Protein AF-F8WH02-F1 (afdb_monomer_lite)

InterPro domains:
  IPR000426 Proteasome alpha-subunit, N-terminal d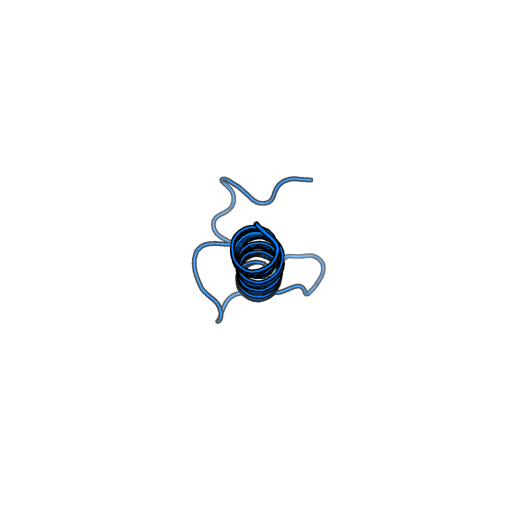omain [PF10584] (8-30)
  IPR000426 Proteasome alpha-subunit, N-terminal domain [PS00388] (8-30)
  IPR000426 Proteasome alpha-subunit, N-terminal domain [SM00948] (8-30)
  IPR029055 Nucleophile aminohydrolases, N-terminal [G3DSA:3.60.20.10] (1-37)
  IPR029055 Nucleophile aminohydrola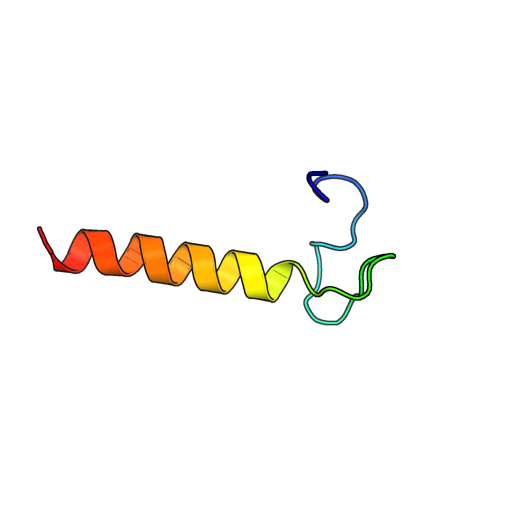ses, N-terminal [SSF56235] (3-36)

Sequence (40 aa):
MSSIGTGYDLSASTFSPDGRVFQVEYAMKAVENSSYWDQM

Organism: Mus musculus (NCBI:txid10090)

Secondary structure (DSSP, 8-state):
---TTTSTTS-TT---TTS--HHHHHHHHHHHHHHHHTT-

Radius of gyration: 12.56 Å; chains: 1; bounding box: 26×20×34 Å

Foldseek 3Di:
DPCPPVCQQVDQVHADPVGDRVVVVVVVVVVVVVVVVVVD

pLDDT: mean 84.63, std 13.6, range [49.31, 95.94]

Structure (mmCIF, N/CA/C/O backbone):
data_AF-F8WH02-F1
#
_entry.id   AF-F8WH02-F1
#
loop_
_atom_site.group_PDB
_atom_site.id
_atom_site.type_symbol
_atom_site.label_atom_id
_atom_site.label_alt_id
_atom_site.label_comp_id
_atom_site.label_asym_id
_atom_site.label_entity_id
_atom_site.label_seq_id
_atom_site.pdbx_PDB_ins_code
_atom_site.Cartn_x
_atom_site.Cartn_y
_atom_site.Cartn_z
_atom_site.occupancy
_atom_site.B_iso_or_equiv
_atom_site.auth_seq_id
_atom_site.auth_comp_id
_atom_site.auth_asym_id
_atom_site.auth_atom_id
_atom_site.pdbx_PDB_model_num
ATOM 1 N N . MET A 1 1 ? -0.652 12.939 2.544 1.00 51.97 1 MET A N 1
ATOM 2 C CA . MET A 1 1 ? -0.509 12.189 3.808 1.00 51.97 1 MET A CA 1
ATOM 3 C C . MET A 1 1 ? 0.289 10.942 3.497 1.00 51.97 1 MET A C 1
ATOM 5 O O . MET A 1 1 ? -0.264 10.007 2.938 1.00 51.97 1 MET A O 1
ATOM 9 N N . SER A 1 2 ? 1.601 10.977 3.724 1.00 49.31 2 SER A N 1
ATOM 10 C CA . SER A 1 2 ? 2.404 9.760 3.621 1.00 49.31 2 SER A CA 1
ATOM 11 C C . SER A 1 2 ? 2.064 8.889 4.828 1.00 49.31 2 SER A C 1
ATOM 13 O O . SER A 1 2 ? 2.147 9.369 5.956 1.00 49.31 2 SER A O 1
ATOM 15 N N . SER A 1 3 ? 1.628 7.653 4.585 1.00 57.38 3 SER A N 1
ATOM 16 C CA . SER A 1 3 ? 1.369 6.642 5.621 1.00 57.38 3 SER A CA 1
ATOM 17 C C . SER A 1 3 ? 2.654 6.107 6.264 1.00 57.38 3 SER A C 1
ATOM 19 O O . SER A 1 3 ? 2.589 5.291 7.184 1.00 57.38 3 SER A O 1
ATOM 21 N N . ILE A 1 4 ? 3.820 6.550 5.792 1.00 60.41 4 ILE A N 1
ATOM 22 C CA . ILE A 1 4 ? 5.108 6.118 6.318 1.00 60.41 4 ILE A CA 1
ATOM 23 C C . ILE A 1 4 ? 5.196 6.541 7.789 1.00 60.41 4 ILE A C 1
ATOM 25 O O . ILE A 1 4 ? 5.218 7.729 8.108 1.00 60.41 4 ILE A O 1
ATOM 29 N N . GLY A 1 5 ? 5.222 5.553 8.683 1.00 70.12 5 GLY A N 1
ATOM 30 C CA . GLY A 1 5 ? 5.366 5.746 10.130 1.00 70.12 5 GLY A CA 1
ATOM 31 C C . GLY A 1 5 ? 4.118 5.464 10.973 1.00 70.12 5 GLY A C 1
ATOM 32 O O . GLY A 1 5 ? 4.223 5.466 12.195 1.00 70.12 5 GLY A O 1
ATOM 33 N N . THR A 1 6 ? 2.960 5.174 10.370 1.00 80.25 6 THR A N 1
ATOM 34 C CA . THR A 1 6 ? 1.744 4.758 11.109 1.00 80.25 6 THR A CA 1
ATOM 35 C C . THR A 1 6 ? 1.552 3.239 11.154 1.00 80.25 6 THR A C 1
ATOM 37 O O . THR A 1 6 ? 0.734 2.747 11.926 1.00 80.25 6 THR A O 1
ATOM 40 N N . GLY A 1 7 ? 2.313 2.489 10.349 1.00 86.50 7 GLY A N 1
ATOM 41 C CA . GLY A 1 7 ? 2.299 1.024 10.309 1.00 86.50 7 GLY A CA 1
ATOM 42 C C . GLY A 1 7 ? 1.282 0.407 9.341 1.00 86.50 7 GLY A C 1
ATOM 43 O O . GLY A 1 7 ? 1.353 -0.794 9.085 1.00 86.50 7 GLY A O 1
ATOM 44 N N . TYR A 1 8 ? 0.372 1.198 8.757 1.00 91.31 8 TYR A N 1
ATOM 45 C CA . TYR A 1 8 ? -0.627 0.700 7.795 1.00 91.31 8 TYR A CA 1
ATOM 46 C C . TYR A 1 8 ? -0.023 0.243 6.463 1.00 91.31 8 TYR A C 1
ATOM 48 O O . TYR A 1 8 ? -0.673 -0.463 5.699 1.00 91.31 8 TYR A O 1
ATOM 56 N N . ASP A 1 9 ? 1.218 0.623 6.183 1.00 90.75 9 ASP A N 1
ATOM 57 C CA . ASP A 1 9 ? 1.931 0.273 4.964 1.00 90.75 9 ASP A CA 1
ATOM 58 C C . ASP A 1 9 ? 2.887 -0.917 5.138 1.00 90.75 9 ASP A C 1
ATOM 60 O O . ASP A 1 9 ? 3.597 -1.262 4.200 1.00 90.75 9 ASP A O 1
ATOM 64 N N . LEU A 1 10 ? 2.894 -1.587 6.298 1.00 91.69 10 LEU A N 1
ATOM 65 C CA . LEU A 1 10 ? 3.803 -2.708 6.584 1.00 91.69 10 LEU A CA 1
ATOM 66 C C . LEU A 1 10 ? 3.274 -4.083 6.144 1.00 91.69 10 LEU A C 1
ATOM 68 O O . LEU A 1 10 ? 4.051 -5.028 6.040 1.00 91.69 10 LEU A O 1
ATOM 72 N N . SER A 1 11 ? 1.969 -4.221 5.895 1.00 92.50 11 SER A N 1
ATOM 73 C CA . SER A 1 11 ? 1.353 -5.476 5.443 1.00 92.50 11 SER A CA 1
ATOM 74 C C . SER A 1 11 ? 0.250 -5.217 4.422 1.00 92.50 11 SER A C 1
ATOM 76 O O . SER A 1 11 ? -0.497 -4.248 4.535 1.00 92.50 11 SER A O 1
ATOM 78 N N . ALA A 1 12 ? 0.099 -6.126 3.454 1.00 94.38 12 ALA A N 1
ATOM 79 C CA . ALA A 1 12 ? -1.008 -6.113 2.496 1.00 94.38 12 ALA A CA 1
ATOM 80 C C . ALA A 1 12 ? -2.356 -6.526 3.121 1.00 94.38 12 ALA A C 1
ATOM 82 O O . ALA A 1 12 ? -3.402 -6.333 2.510 1.00 94.38 12 ALA A O 1
ATOM 83 N N . SER A 1 13 ? -2.345 -7.083 4.336 1.00 95.94 13 SER A N 1
ATOM 84 C CA . SER A 1 13 ? -3.551 -7.468 5.081 1.00 95.94 13 SER A CA 1
ATOM 85 C C . SER A 1 13 ? -4.103 -6.354 5.978 1.00 95.94 13 SER A C 1
ATOM 87 O O . SER A 1 13 ? -4.987 -6.614 6.792 1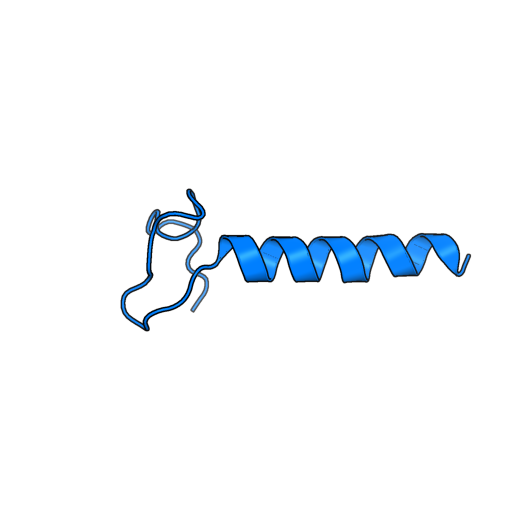.00 95.94 13 SER A O 1
ATOM 89 N N . THR A 1 14 ? -3.558 -5.140 5.882 1.00 93.44 14 THR A N 1
ATOM 90 C CA . THR A 1 14 ? -3.899 -4.017 6.758 1.00 93.44 14 THR A CA 1
ATOM 91 C C . THR A 1 14 ? -4.551 -2.898 5.952 1.00 93.44 14 THR A C 1
ATOM 93 O O . THR A 1 14 ? -3.973 -2.404 4.987 1.00 93.44 14 THR A O 1
ATOM 96 N N . PHE A 1 15 ? -5.745 -2.479 6.378 1.00 94.12 15 PHE A N 1
ATOM 97 C CA . PHE A 1 15 ? -6.418 -1.298 5.839 1.00 94.12 15 PHE A CA 1
ATOM 98 C C . PHE A 1 15 ? -6.005 -0.036 6.596 1.00 94.12 15 PHE A C 1
ATOM 100 O O . PHE A 1 15 ? -5.846 -0.050 7.819 1.00 94.12 15 PHE A O 1
ATOM 107 N N . SER A 1 16 ? -5.881 1.068 5.869 1.00 92.12 16 SER A N 1
ATOM 108 C CA . SER A 1 16 ? -5.748 2.410 6.428 1.00 92.12 16 SER A CA 1
ATOM 109 C C . SER A 1 16 ? -7.096 2.966 6.927 1.00 92.12 16 SER A C 1
ATOM 111 O O . SER A 1 16 ? -8.154 2.431 6.583 1.00 92.12 16 SER A O 1
ATOM 113 N N . PRO A 1 17 ? -7.104 4.077 7.690 1.00 92.50 17 PRO A N 1
ATOM 114 C CA . PRO A 1 17 ? -8.343 4.731 8.126 1.00 92.50 17 PRO A CA 1
ATOM 115 C C . PRO A 1 17 ? -9.246 5.215 6.980 1.00 92.50 17 PRO A C 1
ATOM 117 O O . PRO A 1 17 ? -10.452 5.344 7.168 1.00 92.50 1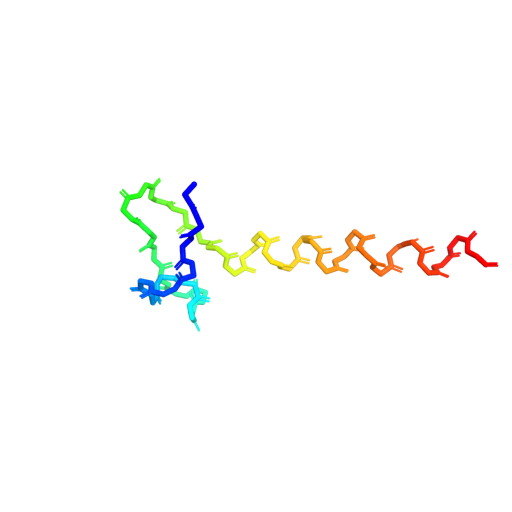7 PRO A O 1
ATOM 120 N N . ASP A 1 18 ? -8.678 5.472 5.797 1.00 92.19 18 ASP A N 1
ATOM 121 C CA . ASP A 1 18 ? -9.396 5.812 4.563 1.00 92.19 18 ASP A CA 1
ATOM 122 C C . ASP A 1 18 ? -9.718 4.587 3.679 1.00 92.19 18 ASP A C 1
ATOM 124 O O . ASP A 1 18 ? -10.188 4.746 2.555 1.00 92.19 18 ASP A O 1
ATOM 128 N N . GLY A 1 19 ? -9.511 3.363 4.182 1.00 94.19 19 GLY A N 1
ATOM 129 C CA . GLY A 1 19 ? -9.946 2.121 3.532 1.00 94.19 19 GLY A CA 1
ATOM 130 C C . GLY A 1 19 ? -9.047 1.631 2.394 1.00 94.19 19 GLY A C 1
ATOM 131 O O . GLY A 1 19 ? -9.506 0.893 1.524 1.00 94.19 19 GLY A O 1
ATOM 132 N N . ARG A 1 20 ? -7.771 2.023 2.379 1.00 94.31 20 ARG A N 1
ATOM 133 C CA . ARG A 1 20 ? -6.799 1.671 1.332 1.00 94.31 20 ARG A CA 1
ATOM 134 C C . ARG A 1 20 ? -5.800 0.624 1.805 1.00 94.31 20 ARG A C 1
ATOM 136 O O . ARG A 1 20 ? -5.590 0.438 3.002 1.00 94.31 20 ARG A O 1
ATOM 143 N N . VAL A 1 21 ? -5.148 -0.017 0.834 1.00 95.06 21 VAL A N 1
ATOM 144 C CA . VAL A 1 21 ? -4.028 -0.944 1.046 1.00 95.06 21 VAL A CA 1
ATOM 145 C C . VAL A 1 21 ? -2.786 -0.375 0.363 1.00 95.06 21 VAL A C 1
ATOM 147 O O . VAL A 1 21 ? -2.610 -0.512 -0.848 1.00 95.06 21 VAL A O 1
ATOM 150 N N . PHE A 1 22 ? -1.903 0.256 1.139 1.00 94.44 22 PHE A N 1
ATOM 151 C CA . PHE A 1 22 ? -0.742 0.973 0.592 1.00 94.44 22 PHE A CA 1
ATOM 152 C C . PHE A 1 22 ? 0.271 0.064 -0.117 1.00 94.44 22 PHE A C 1
ATOM 154 O O . PHE A 1 22 ? 0.902 0.486 -1.082 1.00 94.44 22 PHE A O 1
ATOM 161 N N . GLN A 1 23 ? 0.377 -1.206 0.286 1.00 95.50 23 GLN A N 1
ATOM 162 C CA . GLN A 1 23 ? 1.259 -2.176 -0.376 1.00 95.50 23 GLN A CA 1
ATOM 163 C C . GLN A 1 23 ? 0.911 -2.400 -1.859 1.00 95.50 23 GLN A C 1
ATOM 165 O O . GLN A 1 23 ? 1.806 -2.622 -2.673 1.00 95.50 23 GLN A O 1
ATOM 170 N N . VAL A 1 24 ? -0.364 -2.274 -2.246 1.00 95.44 24 VAL A N 1
ATOM 171 C CA . VAL A 1 24 ? -0.774 -2.375 -3.658 1.00 95.44 24 VAL A CA 1
ATOM 172 C C . VAL A 1 24 ? -0.260 -1.177 -4.459 1.00 95.44 24 VAL A C 1
ATOM 174 O O . VAL A 1 24 ? 0.223 -1.331 -5.577 1.00 95.44 24 VAL A O 1
ATOM 177 N N . GLU A 1 25 ? -0.307 0.019 -3.881 1.00 94.12 25 GLU A N 1
ATOM 178 C CA . GLU A 1 25 ? 0.167 1.243 -4.534 1.00 94.12 25 GLU A CA 1
ATOM 179 C C . GLU A 1 25 ? 1.685 1.234 -4.716 1.00 94.12 25 GLU A C 1
ATOM 181 O O . GLU A 1 25 ? 2.192 1.632 -5.765 1.00 94.12 25 GLU A O 1
ATOM 186 N N . TYR A 1 26 ? 2.414 0.718 -3.725 1.00 93.75 26 TYR A N 1
ATOM 187 C CA . TYR A 1 26 ? 3.856 0.514 -3.832 1.00 93.75 26 TYR A CA 1
ATOM 188 C C . TYR A 1 26 ? 4.207 -0.500 -4.926 1.00 93.75 26 TYR A C 1
ATOM 190 O O . TYR A 1 26 ? 5.132 -0.254 -5.702 1.00 93.75 26 TYR A O 1
ATOM 198 N N . ALA A 1 27 ? 3.447 -1.594 -5.051 1.00 94.06 27 ALA A N 1
ATOM 199 C CA . ALA A 1 27 ? 3.630 -2.557 -6.135 1.00 94.06 27 ALA A CA 1
ATOM 200 C C . ALA A 1 27 ? 3.411 -1.912 -7.515 1.00 94.06 27 ALA A C 1
ATOM 202 O O . ALA A 1 27 ? 4.245 -2.077 -8.404 1.00 94.06 27 ALA A O 1
ATOM 203 N N . MET A 1 28 ? 2.354 -1.108 -7.679 1.00 94.50 28 MET A N 1
ATOM 204 C CA . MET A 1 28 ? 2.112 -0.359 -8.920 1.00 94.50 28 MET A CA 1
ATOM 205 C C . MET A 1 28 ? 3.270 0.590 -9.245 1.00 94.50 28 MET A C 1
ATOM 207 O O . MET A 1 28 ? 3.756 0.611 -10.375 1.00 94.50 28 MET A O 1
ATOM 211 N N . LYS A 1 29 ? 3.783 1.309 -8.239 1.00 92.56 29 LYS A N 1
ATOM 212 C CA . LYS A 1 29 ? 4.941 2.196 -8.400 1.00 92.56 29 LYS A CA 1
ATOM 213 C C . LYS A 1 29 ? 6.200 1.443 -8.842 1.00 92.56 29 LYS A C 1
ATOM 215 O O . LYS A 1 29 ? 6.962 1.947 -9.664 1.00 92.56 29 LYS A O 1
ATOM 220 N N . ALA A 1 30 ? 6.423 0.239 -8.318 1.00 92.94 30 ALA A N 1
ATOM 221 C CA . ALA A 1 30 ? 7.545 -0.603 -8.721 1.00 92.94 30 ALA A CA 1
ATOM 222 C C . ALA A 1 30 ? 7.421 -1.071 -10.183 1.00 92.94 30 ALA A C 1
ATOM 224 O O . ALA A 1 30 ? 8.411 -1.045 -10.911 1.00 92.94 30 ALA A O 1
ATOM 225 N N . VAL A 1 31 ? 6.213 -1.434 -10.632 1.00 92.94 31 VAL A N 1
ATOM 226 C CA . VAL A 1 31 ? 5.943 -1.827 -12.029 1.00 92.94 31 VAL A CA 1
ATOM 227 C C . VAL A 1 31 ? 6.179 -0.664 -12.997 1.00 92.94 31 VAL A C 1
ATOM 229 O O . VAL A 1 31 ? 6.840 -0.845 -14.023 1.00 92.94 31 VAL A O 1
ATOM 232 N N . GLU A 1 32 ? 5.704 0.539 -12.657 1.00 92.50 32 GLU A N 1
ATOM 233 C CA . GLU A 1 32 ? 5.987 1.763 -13.424 1.00 92.50 32 GLU A CA 1
ATOM 234 C C . GLU A 1 32 ? 7.497 1.980 -13.595 1.00 92.50 32 GLU A C 1
ATOM 236 O O . GLU A 1 32 ? 7.979 2.191 -14.707 1.00 92.50 32 GLU A O 1
ATOM 241 N N . ASN A 1 33 ? 8.256 1.873 -12.501 1.00 89.69 33 ASN A N 1
ATOM 242 C CA . ASN A 1 33 ? 9.704 2.069 -12.522 1.00 89.69 33 ASN A CA 1
ATOM 243 C C . ASN A 1 33 ? 10.448 0.952 -13.272 1.00 89.69 33 ASN A C 1
ATOM 245 O O . ASN A 1 33 ? 11.485 1.218 -13.870 1.00 8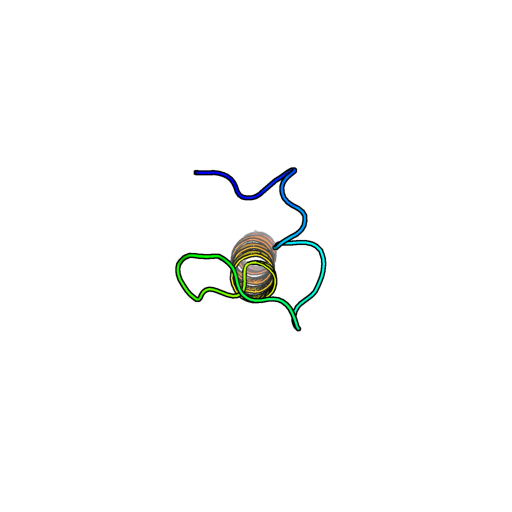9.69 33 ASN A O 1
ATOM 249 N N . SER A 1 34 ? 9.945 -0.286 -13.258 1.00 84.62 34 SER A N 1
ATOM 250 C CA . SER A 1 34 ? 10.524 -1.393 -14.032 1.00 84.62 34 SER A CA 1
ATOM 251 C C . SER A 1 34 ? 10.372 -1.165 -15.534 1.00 84.62 34 SER A C 1
ATOM 253 O O . SER A 1 34 ? 11.305 -1.406 -16.290 1.00 84.62 34 SER A O 1
ATOM 255 N N . SER A 1 35 ? 9.214 -0.653 -15.954 1.00 77.19 35 SER A N 1
ATOM 256 C CA . SER A 1 35 ? 8.895 -0.422 -17.370 1.00 77.19 35 SER A CA 1
ATOM 257 C C . SER A 1 35 ? 9.748 0.687 -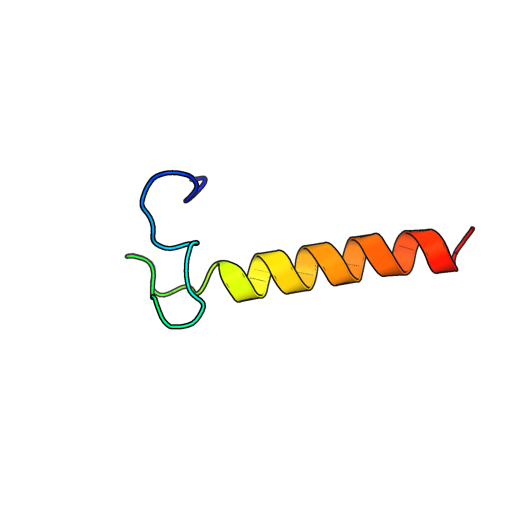17.992 1.00 77.19 35 SER A C 1
ATOM 259 O O . SER A 1 35 ? 9.918 0.734 -19.206 1.00 77.19 35 SER A O 1
ATOM 261 N N . TYR A 1 36 ? 10.285 1.589 -17.166 1.00 73.81 36 TYR A N 1
ATOM 262 C CA . TYR A 1 36 ? 11.218 2.623 -17.606 1.00 73.81 36 TYR A CA 1
ATOM 263 C C . TYR A 1 36 ? 12.557 2.039 -18.082 1.00 73.81 36 TYR A C 1
ATOM 265 O O . TYR A 1 36 ? 13.115 2.524 -19.062 1.00 73.81 36 TYR A O 1
ATOM 273 N N . TRP A 1 37 ? 13.055 0.984 -17.431 1.00 68.12 37 TRP A N 1
ATOM 274 C CA . TRP A 1 37 ? 14.333 0.361 -17.796 1.00 68.12 37 TRP A CA 1
ATOM 275 C C . TRP A 1 37 ? 14.255 -0.484 -19.070 1.00 68.12 37 TRP A C 1
ATOM 277 O O . TRP A 1 37 ? 15.259 -0.603 -19.758 1.00 68.12 37 TRP A O 1
ATOM 287 N N . ASP A 1 38 ? 13.079 -1.012 -19.418 1.00 70.38 38 ASP A N 1
ATOM 288 C CA . ASP A 1 38 ? 12.864 -1.752 -20.673 1.00 70.38 38 ASP A CA 1
ATOM 289 C C . ASP A 1 38 ? 12.823 -0.842 -21.920 1.00 70.38 38 ASP A C 1
ATOM 291 O O . ASP A 1 38 ? 12.887 -1.330 -23.047 1.00 70.38 38 ASP A O 1
ATOM 295 N N . GLN A 1 39 ? 12.673 0.476 -21.740 1.00 65.06 39 GLN A N 1
ATOM 296 C CA . GLN A 1 39 ? 12.604 1.462 -22.831 1.00 65.06 39 GLN A CA 1
ATOM 297 C C . GLN A 1 39 ? 13.952 2.139 -23.139 1.00 65.06 39 GLN A C 1
ATOM 299 O O . GLN A 1 39 ? 14.009 2.980 -24.041 1.00 65.06 39 GLN A O 1
ATOM 304 N N . MET A 1 40 ? 15.011 1.803 -22.396 1.00 63.25 40 MET A N 1
ATOM 305 C CA . MET A 1 40 ? 16.396 2.249 -22.617 1.00 63.25 40 MET A CA 1
ATOM 306 C C . MET A 1 40 ? 17.207 1.179 -23.343 1.00 63.25 40 MET A C 1
ATOM 308 O O . MET A 1 40 ? 18.057 1.577 -24.170 1.00 63.25 40 MET A O 1
#